Protein AF-A0A0M3KIS6-F1 (afdb_monomer_lite)

Organism: Anisakis simplex (NCBI:txid6269)

pLDDT: mean 87.98, std 15.89, range [43.53, 98.0]

Foldseek 3Di:
DDDDDPPVPPFDKDKDKDKDFDQPDADDPQQQDPPHPSVVVVQVVVQVVVCVVCVPPPFDKGKGWPGWDADPPRGIIIIMIIITTDD

Structure (mmCIF, N/CA/C/O backbone):
data_AF-A0A0M3KIS6-F1
#
_entry.id   AF-A0A0M3KIS6-F1
#
loop_
_atom_site.group_PDB
_atom_site.id
_atom_site.type_symbol
_atom_site.label_atom_id
_atom_site.label_alt_id
_atom_site.label_comp_id
_atom_site.label_asym_id
_atom_site.label_entity_id
_atom_site.label_seq_id
_atom_site.pdbx_PDB_ins_code
_atom_site.Cartn_x
_atom_site.Cartn_y
_atom_site.Cartn_z
_atom_site.occupancy
_atom_site.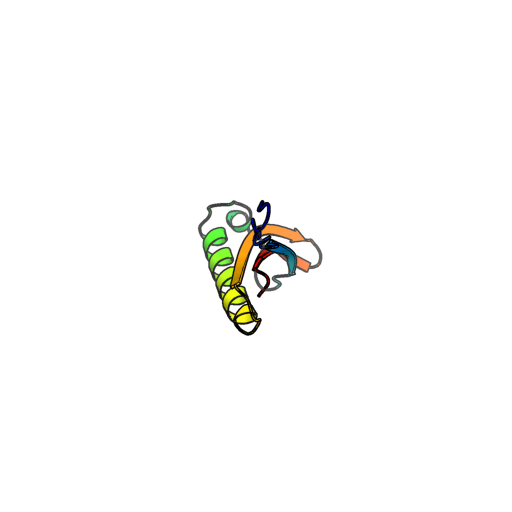B_iso_or_equiv
_atom_site.auth_seq_id
_atom_site.auth_comp_id
_atom_site.auth_asym_id
_atom_site.auth_atom_id
_atom_site.pdbx_PDB_model_num
ATOM 1 N N . MET A 1 1 ? 20.664 18.330 -46.415 1.00 43.53 1 MET A N 1
ATOM 2 C CA . MET A 1 1 ? 20.985 16.965 -45.931 1.00 43.53 1 MET A CA 1
ATOM 3 C C . MET A 1 1 ? 21.747 17.152 -44.622 1.00 43.53 1 MET A C 1
ATOM 5 O O . MET A 1 1 ? 22.696 17.910 -44.655 1.00 43.53 1 MET A O 1
ATOM 9 N N . ALA A 1 2 ? 21.363 16.666 -43.444 1.00 46.84 2 ALA A N 1
ATOM 10 C CA . ALA A 1 2 ? 20.564 15.504 -43.081 1.00 46.84 2 ALA A CA 1
ATOM 11 C C . ALA A 1 2 ? 19.584 15.845 -41.938 1.00 46.84 2 ALA A C 1
ATOM 13 O O . ALA A 1 2 ? 19.969 16.441 -40.936 1.00 46.84 2 ALA A O 1
ATOM 14 N N . ALA A 1 3 ? 18.321 15.456 -42.108 1.00 54.78 3 ALA A N 1
ATOM 15 C CA . ALA A 1 3 ? 17.317 15.405 -41.055 1.00 54.78 3 ALA A CA 1
ATOM 16 C C . ALA A 1 3 ? 17.164 13.931 -40.652 1.00 54.78 3 ALA A C 1
ATOM 18 O O . ALA A 1 3 ? 16.499 13.178 -41.351 1.00 54.78 3 ALA A O 1
ATOM 19 N N . ALA A 1 4 ? 17.890 13.530 -39.609 1.00 50.00 4 ALA A N 1
ATOM 20 C CA . ALA A 1 4 ? 17.780 12.307 -38.799 1.00 50.00 4 ALA A CA 1
ATOM 21 C C . ALA A 1 4 ? 19.116 12.218 -38.030 1.00 50.00 4 ALA A C 1
ATOM 23 O O . ALA A 1 4 ? 20.168 12.299 -38.644 1.00 50.00 4 ALA A O 1
ATOM 24 N N . SER A 1 5 ? 19.192 12.115 -36.710 1.00 52.66 5 SER A N 1
ATOM 25 C CA . SER A 1 5 ? 18.278 11.399 -35.845 1.00 52.66 5 SER A CA 1
ATOM 26 C C . SER A 1 5 ? 18.149 12.074 -34.481 1.00 52.66 5 SER A C 1
ATOM 28 O O . SER A 1 5 ? 18.980 11.911 -33.587 1.00 52.66 5 SER A O 1
ATOM 30 N N . LEU A 1 6 ? 17.031 12.761 -34.288 1.00 46.66 6 LEU A N 1
ATOM 31 C CA . LEU A 1 6 ? 16.431 12.887 -32.972 1.00 46.66 6 LEU A CA 1
ATOM 32 C C . LEU A 1 6 ? 15.768 11.530 -32.686 1.00 46.66 6 LEU A C 1
ATOM 34 O O . LEU A 1 6 ? 14.549 11.406 -32.790 1.00 46.66 6 LEU A O 1
ATOM 38 N N . PHE A 1 7 ? 16.560 10.477 -32.435 1.00 49.06 7 PHE A N 1
ATOM 39 C CA . PHE A 1 7 ? 16.033 9.278 -31.783 1.00 49.06 7 PHE A CA 1
ATOM 40 C C . PHE A 1 7 ? 15.618 9.731 -30.386 1.00 49.06 7 PHE A C 1
ATOM 42 O O . PHE A 1 7 ? 16.376 9.689 -29.423 1.00 49.06 7 PHE A O 1
ATOM 49 N N . THR A 1 8 ? 14.415 10.284 -30.330 1.00 50.31 8 THR A N 1
ATOM 50 C CA . THR A 1 8 ? 13.615 10.452 -29.139 1.00 50.31 8 THR A CA 1
ATOM 51 C C . THR A 1 8 ? 13.533 9.065 -28.529 1.00 50.31 8 THR A C 1
ATOM 53 O O . THR A 1 8 ? 12.794 8.204 -29.000 1.00 50.3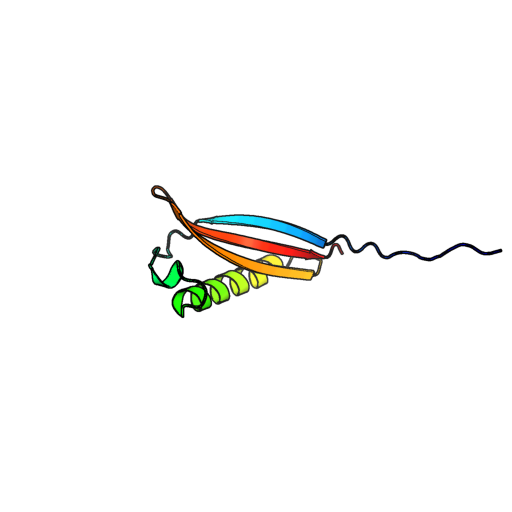1 8 THR A O 1
ATOM 56 N N . ALA A 1 9 ? 14.362 8.809 -27.520 1.00 53.94 9 ALA A N 1
ATOM 57 C CA . ALA A 1 9 ? 14.148 7.691 -26.627 1.00 53.94 9 ALA A CA 1
ATOM 58 C C . ALA A 1 9 ? 12.830 7.988 -25.904 1.00 53.94 9 ALA A C 1
ATOM 60 O O . ALA A 1 9 ? 12.794 8.699 -24.902 1.00 53.94 9 ALA A O 1
ATOM 61 N N . ILE A 1 10 ? 11.720 7.545 -26.493 1.00 54.94 10 ILE A N 1
ATOM 62 C CA . ILE A 1 10 ? 10.416 7.554 -25.844 1.00 54.94 10 ILE A CA 1
ATOM 63 C C . ILE A 1 10 ? 10.506 6.472 -24.769 1.00 54.94 10 ILE A C 1
ATOM 65 O O . ILE A 1 10 ? 10.195 5.307 -25.013 1.00 54.94 10 ILE A O 1
ATOM 69 N N . TYR A 1 11 ? 10.988 6.849 -23.587 1.00 57.84 11 TYR A N 1
ATOM 70 C CA . TYR A 1 11 ? 10.851 6.020 -22.400 1.00 57.84 11 TYR A CA 1
ATOM 71 C C . TYR A 1 11 ? 9.370 6.033 -22.020 1.00 57.84 11 TYR A C 1
ATOM 73 O O . TYR A 1 11 ? 8.841 7.007 -21.489 1.00 57.84 11 TYR A O 1
ATOM 81 N N . LEU A 1 12 ? 8.668 4.962 -22.384 1.00 64.44 12 LEU A N 1
ATOM 82 C CA . LEU A 1 12 ? 7.301 4.720 -21.944 1.00 64.44 12 LEU A CA 1
ATOM 83 C C . LEU A 1 12 ? 7.341 4.323 -20.467 1.00 64.44 12 LEU A C 1
ATOM 85 O O . LEU A 1 12 ? 7.629 3.171 -20.147 1.00 64.44 12 LEU A O 1
ATOM 89 N N . ALA A 1 13 ? 7.037 5.276 -19.587 1.00 73.88 13 ALA A N 1
ATOM 90 C CA . ALA A 1 13 ? 6.728 4.982 -18.195 1.00 73.88 13 ALA A CA 1
ATOM 91 C C . ALA A 1 13 ? 5.343 4.326 -18.124 1.00 73.88 13 ALA A C 1
ATOM 93 O O . ALA A 1 13 ? 4.351 4.882 -18.607 1.00 73.88 13 ALA A O 1
ATOM 94 N N . VAL A 1 14 ? 5.273 3.132 -17.540 1.00 88.44 14 VAL A N 1
ATOM 95 C CA . VAL A 1 14 ? 4.012 2.428 -17.292 1.00 88.44 14 VAL A CA 1
ATOM 96 C C . VAL A 1 14 ? 3.695 2.524 -15.808 1.00 88.44 14 VAL A C 1
ATOM 98 O O . VAL A 1 14 ? 4.533 2.194 -14.974 1.00 88.44 14 VAL A O 1
ATOM 101 N N . ILE A 1 15 ? 2.480 2.966 -15.480 1.00 92.88 15 ILE A N 1
ATOM 102 C CA . ILE A 1 15 ? 1.990 3.020 -14.100 1.00 92.88 15 ILE A CA 1
ATOM 103 C C . ILE A 1 15 ? 0.942 1.926 -13.924 1.00 92.88 15 ILE A C 1
ATOM 105 O O . ILE A 1 15 ? -0.132 1.982 -14.528 1.00 92.88 15 ILE A O 1
ATOM 109 N N . TYR A 1 16 ? 1.241 0.941 -13.082 1.00 94.50 16 TYR A N 1
ATOM 110 C CA . TYR A 1 16 ? 0.269 -0.057 -12.648 1.00 94.50 16 TYR A CA 1
ATOM 111 C C . TYR A 1 16 ? -0.354 0.398 -11.334 1.00 94.50 16 TYR A C 1
ATOM 113 O O . TYR A 1 16 ? 0.346 0.512 -10.331 1.00 94.50 16 TYR A O 1
ATOM 121 N N . ARG A 1 17 ? -1.669 0.630 -11.323 1.00 97.38 17 ARG A N 1
ATOM 122 C CA . ARG A 1 17 ? -2.410 0.964 -10.103 1.00 97.38 17 ARG A CA 1
ATOM 123 C C . ARG A 1 17 ? -3.127 -0.265 -9.571 1.00 97.38 17 ARG A C 1
ATOM 125 O O . ARG A 1 17 ? -3.991 -0.825 -10.243 1.00 97.38 17 ARG A O 1
ATOM 132 N N . LEU A 1 18 ? -2.784 -0.658 -8.352 1.00 96.38 18 LEU A N 1
ATOM 133 C CA . LEU A 1 18 ? -3.334 -1.822 -7.670 1.00 96.38 18 LEU A CA 1
ATOM 134 C C . LEU A 1 18 ? -4.081 -1.383 -6.413 1.00 96.38 18 LEU A C 1
ATOM 136 O O . LEU A 1 18 ? -3.633 -0.499 -5.685 1.00 96.38 18 LEU A O 1
ATOM 140 N N . THR A 1 19 ? -5.196 -2.046 -6.124 1.00 96.81 19 THR A N 1
ATOM 141 C CA . THR A 1 19 ? -5.835 -1.988 -4.808 1.00 96.81 19 THR A CA 1
ATOM 142 C C . THR A 1 19 ? -5.667 -3.346 -4.153 1.00 96.81 19 THR A C 1
ATOM 144 O O . THR A 1 19 ? -6.175 -4.344 -4.660 1.00 96.81 19 THR A O 1
ATOM 147 N N . ILE A 1 20 ? -4.935 -3.381 -3.045 1.00 95.88 20 ILE A N 1
ATOM 148 C CA . ILE A 1 20 ? -4.666 -4.605 -2.292 1.00 95.88 20 ILE A CA 1
ATOM 149 C C . ILE A 1 20 ? -5.430 -4.591 -0.977 1.00 95.88 20 ILE A C 1
ATOM 151 O O . ILE A 1 20 ? -5.570 -3.546 -0.338 1.00 95.88 20 ILE A O 1
ATOM 155 N N . ASN A 1 21 ? -5.917 -5.763 -0.583 1.00 96.62 21 ASN A N 1
ATOM 156 C CA . ASN A 1 21 ? -6.507 -5.965 0.727 1.00 96.62 21 ASN A CA 1
ATOM 157 C C . ASN A 1 21 ? -5.428 -6.349 1.745 1.00 96.62 21 ASN A C 1
ATOM 159 O O . ASN A 1 21 ? -4.684 -7.301 1.519 1.00 96.62 21 ASN A O 1
ATOM 163 N N . LEU A 1 22 ? -5.373 -5.628 2.861 1.00 95.44 22 LEU A N 1
ATOM 164 C CA . LEU A 1 22 ? -4.459 -5.855 3.974 1.00 95.44 22 LEU A CA 1
ATOM 165 C C . LEU A 1 22 ? -5.270 -6.317 5.185 1.00 95.44 22 LEU A C 1
ATOM 167 O O . LEU A 1 22 ? -5.600 -5.535 6.073 1.00 95.44 22 LEU A O 1
ATOM 171 N N . THR A 1 23 ? -5.608 -7.606 5.201 1.00 90.06 23 THR A N 1
ATOM 172 C CA . THR A 1 23 ? -6.503 -8.213 6.203 1.00 90.06 23 THR A CA 1
ATOM 173 C C . THR A 1 23 ? -5.984 -8.113 7.634 1.00 90.06 23 THR A C 1
ATOM 175 O O . THR A 1 23 ? -6.778 -8.095 8.569 1.00 90.06 23 THR A O 1
ATOM 178 N N . GLU A 1 24 ? -4.665 -8.048 7.808 1.00 91.62 24 GLU A N 1
ATOM 179 C CA . GLU A 1 24 ? -4.006 -7.973 9.117 1.00 91.62 24 GLU A CA 1
ATOM 180 C C . GLU A 1 24 ? -3.709 -6.535 9.567 1.00 91.62 24 GLU A C 1
ATOM 182 O O . GLU A 1 24 ? -3.208 -6.338 10.669 1.00 91.62 24 GLU A O 1
ATOM 187 N N . LEU A 1 25 ? -4.023 -5.527 8.742 1.00 95.44 25 LEU A N 1
ATOM 188 C CA . LEU A 1 25 ? -3.837 -4.116 9.073 1.00 95.44 25 LEU A CA 1
ATOM 189 C C . LEU A 1 25 ? -5.184 -3.504 9.489 1.00 95.44 25 LEU A C 1
ATOM 191 O O . LEU A 1 25 ? -6.034 -3.274 8.624 1.00 95.44 25 LEU A O 1
ATOM 195 N N . PRO A 1 26 ? -5.424 -3.212 10.779 1.00 94.88 26 PRO A N 1
ATOM 196 C CA . PRO A 1 26 ? -6.650 -2.551 11.210 1.00 94.88 26 PRO A CA 1
ATOM 197 C C . PRO A 1 26 ? -6.755 -1.142 10.625 1.00 94.88 26 PRO A C 1
ATOM 199 O O . PRO A 1 26 ? -5.779 -0.398 10.591 1.00 94.88 26 PRO A O 1
ATOM 202 N N . TYR A 1 27 ? -7.951 -0.745 10.191 1.00 96.69 27 TYR A N 1
ATOM 203 C CA . TYR A 1 27 ? -8.154 0.617 9.707 1.00 96.69 27 TYR A CA 1
ATOM 204 C C . TYR A 1 27 ? -8.323 1.578 10.885 1.00 96.69 27 TYR A C 1
ATOM 206 O O . TYR A 1 27 ? -9.287 1.465 11.644 1.00 96.69 27 TYR A O 1
ATOM 214 N N . SER A 1 28 ? -7.417 2.546 11.016 1.00 96.75 28 SER A N 1
ATOM 215 C CA . SER A 1 28 ? -7.423 3.528 12.102 1.00 96.75 28 SER A CA 1
ATOM 216 C C . SER A 1 28 ? -7.591 4.968 11.589 1.00 96.75 28 SER A C 1
ATOM 218 O O . SER A 1 28 ? -7.465 5.268 10.396 1.00 96.75 28 SER A O 1
ATOM 220 N N . ASN A 1 29 ? -7.856 5.898 12.511 1.00 96.56 29 ASN A N 1
ATOM 221 C CA . ASN A 1 29 ? -7.866 7.330 12.199 1.00 96.56 29 ASN A CA 1
ATOM 222 C C . ASN A 1 29 ? -6.471 7.867 11.850 1.00 96.56 29 ASN A C 1
ATOM 224 O O . ASN A 1 29 ? -6.371 8.805 11.057 1.00 96.56 29 ASN A O 1
ATOM 228 N N . GLU A 1 30 ? -5.408 7.291 12.416 1.00 97.50 30 GLU A N 1
ATOM 229 C CA . GLU A 1 30 ? -4.041 7.673 12.066 1.00 97.50 30 GLU A CA 1
ATOM 230 C C . GLU A 1 30 ? -3.695 7.155 10.674 1.00 97.50 30 GLU A C 1
ATOM 232 O O . GLU A 1 30 ? -3.252 7.941 9.840 1.00 97.50 30 GLU A O 1
ATOM 237 N N . LEU A 1 31 ? -4.014 5.897 10.361 1.00 97.31 31 LEU A N 1
ATOM 238 C CA . LEU A 1 31 ? -3.817 5.322 9.030 1.00 97.31 31 LEU A CA 1
ATOM 239 C C . LEU A 1 31 ? -4.593 6.081 7.942 1.00 97.31 31 LEU A C 1
ATOM 241 O O . LEU A 1 31 ? -4.132 6.217 6.811 1.00 97.31 31 LEU A O 1
ATOM 245 N N . ARG A 1 32 ? -5.764 6.632 8.277 1.00 95.50 32 ARG A N 1
ATOM 246 C CA . ARG A 1 32 ? -6.539 7.491 7.371 1.00 95.50 32 ARG A CA 1
ATOM 247 C C . ARG A 1 32 ? -5.865 8.838 7.087 1.00 95.50 32 ARG A C 1
ATOM 249 O O . ARG A 1 32 ? -6.163 9.441 6.057 1.00 95.50 32 ARG A O 1
ATOM 256 N N . ARG A 1 33 ? -5.035 9.353 7.998 1.00 95.50 33 ARG A N 1
ATOM 257 C CA . ARG A 1 33 ? -4.462 10.704 7.937 1.00 95.50 33 ARG A CA 1
ATOM 258 C C . ARG A 1 33 ? -3.081 10.665 7.272 1.00 95.50 33 ARG A C 1
ATOM 260 O O . ARG A 1 33 ? -2.127 10.229 7.918 1.00 95.50 33 ARG A O 1
ATOM 267 N N . PRO A 1 34 ? -2.926 11.187 6.037 1.00 94.19 34 PRO A N 1
ATOM 268 C CA . PRO A 1 34 ? -1.607 11.332 5.435 1.00 94.19 34 PRO A CA 1
ATOM 269 C C . PRO A 1 34 ? -0.681 12.124 6.359 1.00 94.19 34 PRO A C 1
ATOM 271 O O . PRO A 1 34 ? -1.072 13.157 6.910 1.00 94.19 34 PRO A O 1
ATOM 274 N N . GLY A 1 35 ? 0.536 11.623 6.540 1.00 93.25 35 GLY A N 1
ATOM 275 C CA . GLY A 1 35 ? 1.536 12.249 7.400 1.00 93.25 35 GLY A CA 1
ATOM 276 C C . GLY A 1 35 ? 1.522 11.811 8.866 1.00 93.25 35 GLY A C 1
ATOM 277 O O . GLY A 1 35 ? 2.349 12.290 9.637 1.00 93.25 35 GLY A O 1
ATOM 278 N N . SER A 1 36 ? 0.608 10.929 9.278 1.00 97.56 36 SER A N 1
ATOM 279 C CA . SER A 1 36 ? 0.684 10.313 10.605 1.00 97.56 36 SER A CA 1
ATOM 280 C C . SER A 1 36 ? 1.825 9.292 10.684 1.00 97.56 36 SER A C 1
ATOM 282 O O . SER A 1 36 ? 2.295 8.770 9.669 1.00 97.56 36 SER A O 1
ATOM 284 N N . THR A 1 37 ? 2.247 8.967 11.906 1.00 97.75 37 THR A N 1
ATOM 285 C CA . THR A 1 37 ? 3.259 7.931 12.142 1.00 97.75 37 THR A CA 1
ATOM 286 C C . THR A 1 37 ? 2.799 6.565 11.631 1.00 97.75 37 THR A C 1
ATOM 288 O O . THR A 1 37 ? 3.564 5.891 10.946 1.00 97.75 37 THR A O 1
ATOM 291 N N . GLU A 1 38 ? 1.549 6.170 11.895 1.00 97.38 38 GLU A N 1
ATOM 292 C CA . GLU A 1 38 ? 1.008 4.895 11.409 1.00 97.38 38 GLU A CA 1
ATOM 293 C C . GLU A 1 38 ? 0.964 4.838 9.874 1.00 97.38 38 GLU A C 1
ATOM 295 O O . GLU A 1 38 ? 1.383 3.843 9.286 1.00 97.38 38 GLU A O 1
ATOM 300 N N . PHE A 1 39 ? 0.549 5.929 9.218 1.00 97.38 39 PHE A N 1
ATOM 301 C CA . PHE A 1 39 ? 0.542 6.035 7.757 1.00 97.38 39 PHE A CA 1
ATOM 302 C C . PHE A 1 39 ? 1.942 5.840 7.169 1.00 97.38 39 PHE A C 1
ATOM 304 O O . PHE A 1 39 ? 2.115 5.066 6.229 1.00 97.38 39 PHE A O 1
ATOM 311 N N . PHE A 1 40 ? 2.955 6.511 7.726 1.00 97.62 40 PHE A N 1
ATOM 312 C CA . 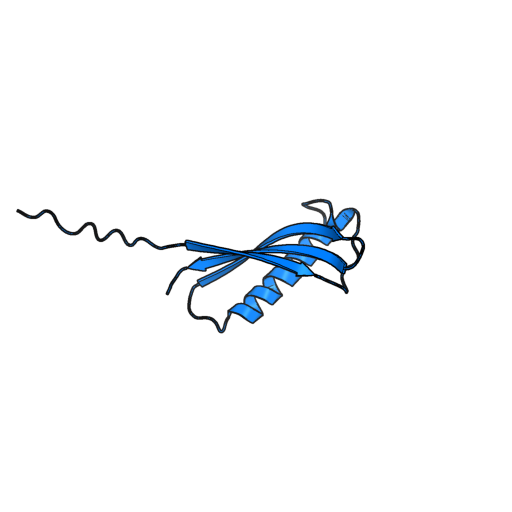PHE A 1 40 ? 4.328 6.376 7.240 1.00 97.62 40 PHE A CA 1
ATOM 313 C C . PHE A 1 40 ? 4.898 4.979 7.471 1.00 97.62 40 PHE A C 1
ATOM 315 O O . PHE A 1 40 ? 5.508 4.421 6.561 1.00 97.62 40 PHE A O 1
ATOM 322 N N . ASN A 1 41 ? 4.660 4.397 8.646 1.00 97.69 41 ASN A N 1
ATOM 323 C CA . ASN A 1 41 ? 5.131 3.052 8.965 1.00 97.69 41 ASN A CA 1
ATOM 324 C C . ASN A 1 41 ? 4.500 2.003 8.041 1.00 97.69 41 ASN A C 1
ATOM 326 O O . ASN A 1 41 ? 5.206 1.142 7.516 1.00 97.69 41 ASN A O 1
ATOM 330 N N . ALA A 1 42 ? 3.188 2.090 7.805 1.00 97.44 42 ALA A N 1
ATOM 331 C CA . ALA A 1 42 ? 2.492 1.198 6.884 1.00 97.44 42 ALA A CA 1
ATOM 332 C C . ALA A 1 42 ? 2.993 1.382 5.440 1.00 97.44 42 ALA A C 1
ATOM 334 O O . ALA A 1 42 ? 3.283 0.396 4.761 1.00 97.44 42 ALA A O 1
ATOM 335 N N . ASN A 1 43 ? 3.183 2.630 4.992 1.00 97.69 43 ASN A N 1
ATOM 336 C CA . ASN A 1 43 ? 3.727 2.918 3.664 1.00 97.69 43 ASN A CA 1
ATOM 337 C C . ASN A 1 43 ? 5.119 2.311 3.473 1.00 97.69 43 ASN A C 1
ATOM 339 O O . ASN A 1 43 ? 5.354 1.644 2.469 1.00 97.69 43 ASN A O 1
ATOM 343 N N . ASP A 1 44 ? 6.025 2.520 4.427 1.00 97.81 44 ASP A N 1
ATOM 344 C CA . ASP A 1 44 ? 7.392 2.000 4.371 1.00 97.81 44 ASP A CA 1
ATOM 345 C C . ASP A 1 44 ? 7.410 0.466 4.274 1.00 97.81 44 ASP A C 1
ATOM 347 O O . ASP A 1 44 ? 8.100 -0.098 3.422 1.00 97.81 44 ASP A O 1
ATOM 351 N N . GLN A 1 45 ? 6.585 -0.221 5.071 1.00 97.44 45 GLN A N 1
ATOM 352 C CA . GLN A 1 45 ? 6.474 -1.682 5.018 1.00 97.44 45 GLN A CA 1
ATOM 353 C C . GLN A 1 45 ? 5.920 -2.187 3.680 1.00 97.44 45 GLN A C 1
ATOM 355 O O . GLN A 1 45 ? 6.453 -3.148 3.113 1.00 97.44 45 GLN A O 1
ATOM 360 N N . ILE A 1 46 ? 4.876 -1.542 3.150 1.00 97.31 46 ILE A N 1
ATOM 361 C CA . ILE A 1 46 ? 4.281 -1.912 1.860 1.00 97.31 46 ILE A CA 1
ATOM 362 C C . ILE A 1 46 ? 5.292 -1.692 0.733 1.00 97.31 46 ILE A C 1
ATOM 364 O O . ILE A 1 46 ? 5.517 -2.600 -0.066 1.00 97.31 46 ILE A O 1
ATOM 368 N N . VAL A 1 47 ? 5.947 -0.528 0.685 1.00 97.31 47 VAL A N 1
ATOM 369 C CA . VAL A 1 47 ? 6.940 -0.204 -0.351 1.00 97.31 47 VAL A CA 1
ATOM 370 C C . VAL A 1 47 ? 8.110 -1.182 -0.308 1.00 97.31 47 VAL A C 1
ATOM 372 O O . VAL A 1 47 ? 8.457 -1.743 -1.346 1.00 97.31 47 VAL A O 1
ATOM 375 N N . LYS A 1 48 ? 8.666 -1.478 0.875 1.00 97.50 48 LYS A N 1
ATOM 376 C CA . LYS A 1 48 ? 9.729 -2.488 1.033 1.00 97.50 48 LYS A CA 1
ATOM 377 C C . LYS A 1 48 ? 9.292 -3.870 0.548 1.00 97.50 48 LYS A C 1
ATOM 379 O O . LYS A 1 48 ? 10.070 -4.576 -0.095 1.00 97.50 48 LYS A O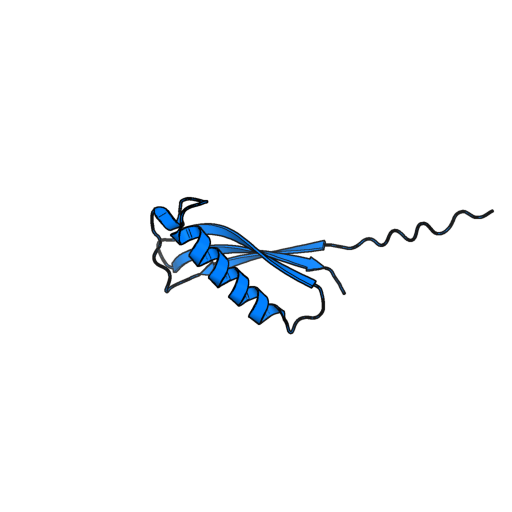 1
ATOM 384 N N . SER A 1 49 ? 8.043 -4.246 0.812 1.00 96.38 49 SER A N 1
ATOM 385 C CA . SER A 1 49 ? 7.481 -5.518 0.349 1.00 96.38 49 SER A CA 1
ATOM 386 C C . SER A 1 49 ? 7.357 -5.561 -1.176 1.00 96.38 49 SER A C 1
ATOM 388 O O . SER A 1 49 ? 7.789 -6.533 -1.796 1.00 96.38 49 SER A O 1
ATOM 390 N N . PHE A 1 50 ? 6.855 -4.494 -1.808 1.00 96.06 50 PHE A N 1
ATOM 391 C CA . PHE A 1 50 ? 6.808 -4.395 -3.270 1.00 96.06 50 PHE A CA 1
ATOM 392 C C . PHE A 1 50 ? 8.203 -4.388 -3.892 1.00 96.06 50 PHE A C 1
ATOM 394 O O . PHE A 1 50 ? 8.436 -5.132 -4.837 1.00 96.06 50 PHE A O 1
ATOM 401 N N . GLN A 1 51 ? 9.157 -3.638 -3.338 1.00 94.94 51 GLN A N 1
ATOM 402 C CA . GLN A 1 51 ? 10.550 -3.666 -3.793 1.00 94.94 51 GLN A CA 1
ATOM 403 C C . GLN A 1 51 ? 11.121 -5.091 -3.747 1.00 94.94 51 GLN A C 1
ATOM 405 O O . GLN A 1 51 ? 11.748 -5.546 -4.704 1.00 94.94 51 GLN A O 1
ATOM 410 N N . HIS A 1 52 ? 10.855 -5.839 -2.672 1.00 96.44 52 HIS A N 1
ATOM 411 C CA . HIS A 1 52 ? 11.299 -7.226 -2.561 1.00 96.44 52 HIS A CA 1
ATOM 412 C C . HIS A 1 52 ? 10.637 -8.161 -3.584 1.00 96.44 52 HIS A C 1
ATOM 414 O O . HIS A 1 52 ? 11.303 -9.058 -4.107 1.00 96.44 52 HIS A O 1
ATOM 420 N N . LEU A 1 53 ? 9.343 -7.981 -3.857 1.00 94.81 53 LEU A N 1
ATOM 421 C CA . LEU A 1 53 ? 8.591 -8.785 -4.825 1.00 94.81 53 LEU A CA 1
ATOM 422 C C . LEU A 1 53 ? 9.027 -8.493 -6.265 1.00 94.81 53 LEU A C 1
ATOM 424 O O . LEU A 1 53 ? 9.243 -9.416 -7.051 1.00 94.81 53 LEU A O 1
ATOM 428 N N . LEU A 1 54 ? 9.198 -7.214 -6.596 1.00 93.44 54 LEU A N 1
ATOM 429 C CA . LEU A 1 54 ? 9.478 -6.742 -7.949 1.00 93.44 54 LEU A CA 1
ATOM 430 C C . LEU A 1 54 ? 10.950 -6.891 -8.344 1.00 93.44 54 LEU A C 1
ATOM 432 O O . LEU A 1 54 ? 11.245 -6.884 -9.531 1.00 93.44 54 LEU A O 1
ATOM 436 N N . ARG A 1 55 ? 11.874 -7.125 -7.398 1.00 92.81 55 ARG A N 1
ATOM 437 C CA . ARG A 1 55 ? 13.322 -7.269 -7.679 1.00 92.81 55 ARG A CA 1
ATOM 438 C C . ARG A 1 55 ? 13.691 -8.332 -8.720 1.00 92.81 55 ARG A C 1
ATOM 440 O O . ARG A 1 55 ? 14.824 -8.360 -9.185 1.00 92.81 55 ARG A O 1
ATOM 447 N N . ARG A 1 56 ? 12.792 -9.284 -8.991 1.00 90.38 56 ARG A N 1
ATOM 448 C CA . ARG A 1 56 ? 13.001 -10.372 -9.962 1.00 90.38 56 ARG A CA 1
ATOM 449 C C . ARG A 1 56 ? 12.445 -10.050 -11.349 1.00 90.38 56 ARG A C 1
ATOM 451 O 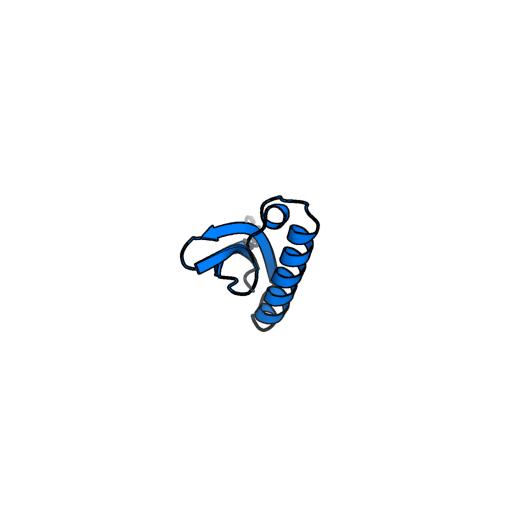O . ARG A 1 56 ? 12.643 -10.843 -12.265 1.00 90.38 56 ARG A O 1
ATOM 458 N N . ILE A 1 57 ? 11.731 -8.939 -11.489 1.00 90.38 57 ILE A N 1
ATOM 459 C CA . ILE A 1 57 ? 11.172 -8.481 -12.755 1.00 90.38 57 ILE A CA 1
ATOM 460 C C . ILE A 1 57 ? 12.215 -7.562 -13.411 1.00 90.38 57 ILE A C 1
ATOM 462 O O . ILE A 1 57 ? 12.721 -6.663 -12.740 1.00 90.38 57 ILE A O 1
ATOM 466 N N . PRO A 1 58 ? 12.602 -7.806 -14.678 1.00 89.06 58 PRO A N 1
ATOM 467 C CA . PRO A 1 58 ? 13.520 -6.928 -15.394 1.00 89.06 58 PRO A CA 1
ATOM 468 C C . PRO A 1 58 ? 12.944 -5.522 -15.577 1.00 89.06 58 PRO A C 1
ATOM 470 O O . PRO A 1 58 ? 11.787 -5.377 -15.969 1.00 89.06 58 PRO A O 1
ATOM 473 N N . GLY A 1 59 ? 13.792 -4.514 -15.390 1.00 86.81 59 GLY A N 1
ATOM 474 C CA . GLY A 1 59 ? 13.419 -3.103 -15.467 1.00 86.81 59 GLY A CA 1
ATOM 475 C C . GLY A 1 59 ? 13.638 -2.389 -14.137 1.00 86.81 59 GLY A C 1
ATOM 476 O O . GLY A 1 59 ? 14.036 -2.994 -13.138 1.00 86.81 59 GLY A O 1
ATOM 477 N N . HIS A 1 60 ? 13.413 -1.079 -14.136 1.00 89.19 60 HIS A N 1
ATOM 478 C CA . HIS A 1 60 ? 13.354 -0.305 -12.904 1.00 89.19 60 HIS A CA 1
ATOM 479 C C . HIS A 1 60 ? 11.897 -0.199 -12.461 1.00 89.19 60 HIS A C 1
ATOM 481 O O . HIS A 1 60 ? 11.021 0.133 -13.261 1.00 89.19 60 HIS A O 1
ATOM 487 N N . HIS A 1 61 ? 11.648 -0.517 -11.192 1.00 92.69 61 HIS A N 1
ATOM 488 C CA . HIS A 1 61 ? 10.316 -0.505 -10.611 1.00 92.69 61 HIS A CA 1
ATOM 489 C C . HIS A 1 61 ? 10.333 0.235 -9.278 1.00 92.69 61 HIS A C 1
ATOM 491 O O . HIS A 1 61 ? 11.095 -0.122 -8.377 1.00 92.69 61 HIS A O 1
ATOM 497 N N . GLU A 1 62 ? 9.445 1.211 -9.132 1.00 93.75 62 GLU A N 1
ATOM 498 C CA . GLU A 1 62 ? 9.259 1.963 -7.895 1.00 93.75 62 GLU A CA 1
ATOM 499 C C . GLU A 1 62 ? 7.796 1.893 -7.460 1.00 93.75 62 GLU A C 1
ATOM 501 O O . GLU A 1 62 ? 6.884 2.069 -8.264 1.00 93.75 62 GLU A O 1
ATOM 506 N N . ALA A 1 63 ? 7.566 1.615 -6.178 1.00 95.94 63 ALA A N 1
ATOM 507 C CA . ALA A 1 63 ? 6.230 1.534 -5.605 1.00 95.94 63 ALA A CA 1
ATOM 508 C C . ALA A 1 63 ? 5.939 2.756 -4.733 1.00 95.94 63 ALA A C 1
ATOM 510 O O . ALA A 1 63 ? 6.788 3.188 -3.955 1.00 95.94 63 ALA A O 1
ATOM 511 N N . SER A 1 64 ? 4.711 3.261 -4.804 1.00 96.31 64 SER A N 1
ATOM 512 C CA . SER A 1 64 ? 4.224 4.353 -3.967 1.00 96.31 64 SER A CA 1
ATOM 513 C C . SER A 1 64 ? 2.808 4.073 -3.484 1.00 96.31 64 SER A C 1
ATOM 515 O O . SER A 1 64 ? 1.932 3.705 -4.267 1.00 96.31 64 SER A O 1
ATOM 517 N N . VAL A 1 65 ? 2.566 4.246 -2.186 1.00 97.38 65 VAL A N 1
ATOM 518 C CA . VAL A 1 65 ? 1.233 4.082 -1.598 1.00 97.38 65 VAL A CA 1
ATOM 519 C C . VAL A 1 65 ? 0.489 5.412 -1.668 1.00 97.38 65 VAL A C 1
ATOM 521 O O . VAL A 1 65 ? 0.892 6.394 -1.049 1.00 97.38 65 VAL A O 1
ATOM 524 N N . LEU A 1 66 ? -0.628 5.435 -2.393 1.00 95.88 66 LEU A N 1
ATOM 525 C CA . LEU A 1 66 ? -1.456 6.632 -2.556 1.00 95.88 66 LEU A CA 1
ATOM 526 C C . LEU A 1 66 ? -2.354 6.896 -1.349 1.00 95.88 66 LEU A C 1
ATOM 528 O O . LEU A 1 66 ? -2.718 8.038 -1.074 1.00 95.88 66 LEU A O 1
ATOM 532 N N . GLY A 1 67 ? -2.749 5.836 -0.649 1.00 96.25 67 GLY A N 1
ATOM 533 C CA . GLY A 1 67 ? -3.531 5.949 0.569 1.00 96.25 67 GLY A CA 1
ATOM 534 C C . GLY A 1 67 ? -4.335 4.705 0.899 1.00 96.25 67 GLY A C 1
ATOM 535 O O . GLY A 1 67 ? -4.321 3.701 0.178 1.00 96.25 67 GLY A O 1
ATOM 536 N N . TYR A 1 68 ? -5.068 4.827 2.000 1.00 97.94 68 TYR A N 1
ATOM 537 C CA . TYR A 1 68 ? -5.831 3.750 2.608 1.00 97.94 68 TYR A CA 1
ATOM 538 C C . TYR A 1 68 ? -7.319 4.064 2.586 1.00 97.94 68 TYR A C 1
ATOM 540 O O . TYR A 1 68 ? -7.737 5.218 2.718 1.00 97.94 68 TYR A O 1
ATOM 548 N N . ARG A 1 69 ? -8.135 3.025 2.435 1.00 96.31 69 ARG A N 1
ATOM 549 C CA . ARG A 1 69 ? -9.590 3.107 2.551 1.00 96.31 69 ARG A CA 1
ATOM 550 C C . ARG A 1 69 ? -10.108 1.929 3.349 1.00 96.31 69 ARG A C 1
ATOM 552 O O . ARG A 1 69 ? -9.621 0.814 3.210 1.00 96.31 69 ARG A O 1
ATOM 559 N N . TYR A 1 70 ? -11.142 2.180 4.134 1.00 96.50 70 TYR A N 1
ATOM 560 C CA . TYR A 1 70 ? -11.899 1.118 4.771 1.00 96.50 70 TYR A CA 1
ATOM 561 C C . TYR A 1 70 ? -12.935 0.539 3.806 1.00 96.50 70 TYR A C 1
ATOM 563 O O . TYR A 1 70 ? -13.638 1.287 3.122 1.00 96.50 70 TYR A O 1
ATOM 571 N N . HIS A 1 71 ? -13.066 -0.784 3.802 1.00 94.81 71 HIS A N 1
ATOM 572 C CA . HIS A 1 71 ? -14.147 -1.505 3.150 1.00 94.81 71 HIS A CA 1
ATOM 573 C C . HIS A 1 71 ? -14.808 -2.470 4.139 1.00 94.81 71 HIS A C 1
ATOM 575 O O . HIS A 1 71 ? -14.132 -3.272 4.778 1.00 94.81 71 HIS A O 1
ATOM 581 N N . GLN A 1 72 ? -16.142 -2.445 4.215 1.00 90.62 72 GLN A N 1
ATOM 582 C CA . GLN A 1 72 ? -16.916 -3.167 5.236 1.00 90.62 72 GLN A CA 1
ATOM 583 C C . GLN A 1 72 ? -16.692 -4.687 5.239 1.00 90.62 72 GLN A C 1
ATOM 585 O O . GLN A 1 72 ? -16.700 -5.300 6.298 1.00 90.62 72 GLN A O 1
ATOM 590 N N . VAL A 1 73 ? -16.490 -5.289 4.063 1.00 89.19 73 VAL A N 1
ATOM 591 C CA . VAL A 1 73 ? -16.347 -6.751 3.924 1.00 89.19 73 VAL A CA 1
ATOM 592 C C . VAL A 1 73 ? -14.899 -7.225 4.033 1.00 89.19 73 VAL A C 1
ATOM 594 O O . VAL A 1 73 ? -14.647 -8.296 4.567 1.00 89.19 73 VAL A O 1
ATOM 597 N N . VAL A 1 74 ? -13.947 -6.458 3.497 1.00 90.38 74 VAL A N 1
ATOM 598 C CA . VAL A 1 74 ? -12.575 -6.952 3.289 1.00 90.38 74 VAL A CA 1
ATOM 599 C C . VAL A 1 74 ? -11.560 -6.306 4.228 1.00 90.38 74 VAL A C 1
ATOM 601 O O . VAL A 1 74 ? -10.494 -6.875 4.419 1.00 90.38 74 VAL A O 1
ATOM 604 N N . GLY A 1 75 ? -11.914 -5.193 4.879 1.00 93.38 75 GLY A N 1
ATOM 605 C CA . GLY A 1 75 ? -11.055 -4.494 5.827 1.00 93.38 75 GLY A CA 1
ATOM 606 C C . GLY A 1 75 ? -10.302 -3.333 5.184 1.00 93.38 75 GLY A C 1
ATOM 607 O O . GLY A 1 75 ? -10.889 -2.520 4.463 1.00 93.38 75 GLY A O 1
ATOM 608 N N . THR A 1 76 ? -9.013 -3.217 5.493 1.00 97.62 76 THR A N 1
ATOM 609 C CA . THR A 1 76 ? -8.162 -2.125 5.014 1.00 97.62 76 THR A CA 1
ATOM 610 C C . THR A 1 76 ? -7.700 -2.378 3.591 1.00 97.62 76 THR A C 1
ATOM 612 O O . THR A 1 76 ? -7.014 -3.354 3.303 1.00 97.62 76 THR A O 1
ATOM 615 N N . LEU A 1 77 ? -8.016 -1.445 2.702 1.00 97.69 77 LEU A N 1
ATOM 616 C CA . LEU A 1 77 ? -7.514 -1.420 1.339 1.00 97.69 77 LEU A CA 1
ATOM 617 C C . LEU A 1 77 ? -6.398 -0.389 1.214 1.00 97.69 77 LEU A C 1
ATOM 619 O O . LEU A 1 77 ? -6.595 0.768 1.583 1.00 97.69 77 LEU A O 1
ATOM 623 N N . ALA A 1 78 ? -5.268 -0.780 0.631 1.00 97.69 78 ALA A N 1
ATOM 624 C CA . ALA A 1 78 ? -4.216 0.141 0.213 1.00 97.69 78 ALA A CA 1
ATOM 625 C C . ALA A 1 78 ? -4.227 0.279 -1.312 1.00 97.69 78 ALA A C 1
ATOM 627 O O . ALA A 1 78 ? -4.308 -0.715 -2.035 1.00 97.69 78 ALA A O 1
ATOM 628 N N . THR A 1 79 ? -4.152 1.514 -1.808 1.00 97.94 79 THR A N 1
ATOM 629 C CA . THR A 1 79 ? -3.928 1.774 -3.237 1.00 97.94 79 THR A CA 1
ATOM 630 C C . THR A 1 79 ? -2.452 2.052 -3.465 1.00 97.94 79 THR A C 1
ATOM 632 O O . THR A 1 79 ? -1.896 2.949 -2.831 1.00 97.94 79 THR A O 1
ATOM 635 N N . VAL A 1 80 ? -1.835 1.296 -4.366 1.00 98.00 80 VAL A N 1
ATOM 636 C CA . VAL A 1 80 ? -0.405 1.365 -4.666 1.00 98.00 80 VAL A CA 1
ATOM 637 C C . VAL A 1 80 ? -0.220 1.594 -6.157 1.00 98.00 80 VAL A C 1
ATOM 639 O O . VAL A 1 80 ? -0.802 0.876 -6.970 1.00 98.00 80 VAL A O 1
ATOM 642 N N . ASP A 1 81 ? 0.599 2.580 -6.498 1.00 97.31 81 ASP A N 1
ATOM 643 C CA . ASP A 1 81 ? 1.117 2.764 -7.845 1.00 97.31 81 ASP A CA 1
ATOM 644 C C . ASP A 1 81 ? 2.490 2.116 -7.950 1.00 97.31 81 ASP A C 1
ATOM 646 O O . ASP A 1 81 ? 3.344 2.313 -7.088 1.00 97.31 81 ASP A O 1
ATOM 650 N N . ILE A 1 82 ? 2.698 1.359 -9.022 1.00 95.81 82 ILE A N 1
ATOM 651 C CA . ILE A 1 82 ? 3.999 0.835 -9.414 1.00 95.81 82 ILE A CA 1
ATOM 652 C C . ILE A 1 82 ? 4.395 1.539 -10.704 1.00 95.81 82 ILE A C 1
ATOM 654 O O . ILE A 1 82 ? 3.807 1.296 -11.761 1.00 95.81 82 ILE A O 1
ATOM 658 N N . TYR A 1 83 ? 5.396 2.397 -10.604 1.00 93.88 83 TYR A N 1
ATOM 659 C CA . TYR A 1 83 ? 6.062 3.030 -11.729 1.00 93.88 83 TYR A CA 1
ATOM 660 C C . TYR A 1 83 ? 7.062 2.034 -12.294 1.00 93.88 83 TYR A C 1
ATOM 662 O O . TYR A 1 83 ? 7.822 1.424 -11.547 1.00 93.88 83 TYR A O 1
ATOM 670 N N . SER A 1 84 ? 6.992 1.789 -13.597 1.00 91.12 84 SER A N 1
ATOM 671 C CA . SER A 1 84 ? 7.866 0.846 -14.282 1.00 91.12 84 SER A CA 1
ATOM 672 C C . SER A 1 84 ? 8.435 1.464 -15.539 1.00 91.12 84 SER A C 1
ATOM 674 O O . SER A 1 84 ? 7.692 1.882 -16.435 1.00 91.12 84 SER A O 1
ATOM 676 N N . ASP A 1 85 ? 9.751 1.428 -15.619 1.00 85.06 85 ASP A N 1
ATOM 677 C CA . ASP A 1 85 ? 10.486 1.766 -16.821 1.00 85.06 85 ASP A CA 1
ATOM 678 C C . ASP A 1 85 ? 10.499 0.495 -17.670 1.00 85.06 85 ASP A C 1
ATOM 680 O O . ASP A 1 85 ? 10.841 -0.586 -17.174 1.00 85.06 85 ASP A O 1
ATOM 684 N N . ARG A 1 86 ? 10.084 0.573 -18.939 1.00 65.00 86 ARG A N 1
ATOM 685 C CA . ARG A 1 86 ? 10.290 -0.576 -19.829 1.00 65.00 86 ARG A CA 1
ATOM 686 C C . ARG A 1 86 ? 11.800 -0.844 -19.961 1.00 65.00 86 ARG A C 1
ATOM 688 O O . ARG A 1 86 ? 12.529 0.122 -20.188 1.00 65.00 86 ARG A O 1
ATOM 695 N N . PRO A 1 87 ? 12.257 -2.103 -19.834 1.00 52.66 87 PRO A N 1
ATOM 696 C CA . PRO A 1 87 ? 13.602 -2.482 -20.255 1.00 52.66 87 PRO A CA 1
ATOM 697 C C . PRO A 1 87 ? 13.784 -2.326 -21.771 1.00 52.66 87 PRO A C 1
ATOM 699 O O . PRO A 1 87 ? 12.774 -2.433 -22.512 1.00 52.66 87 PRO A O 1
#

Secondary structure (DSSP, 8-state):
------------EEEEEEEEEETTS---HHHHSTTSHHHHHHHHHHHHHHHHHHTTSSS-EEEEEEEEEEETTTEEEEEEEEEEE--

InterPro domains:
  IPR000082 SEA domain [PS50024] (12-87)
  IPR036364 SEA domain superfamily [SSF82671] (11-70)

Radius of gyration: 17.82 Å; chains: 1; bounding box: 38×27×58 Å

Sequence (87 aa):
MAAASLFTAIYLAVIYRLTINLTELPYSNELRRPGSTEFFNANDQIVKSFQHLLRRIPGHHEASVLGYRYHQVVGTLATVDIYSDRP

=== Feature glossary ===
The features interleaved in this record are:

— What the protein is —

Sequence gives the chain of amino acids in standard one-letter code (A=alanine, C=cysteine, …, Y=tyrosine), read N→C. It is the only feature that is directly encoded by the gene; all structural features are derived from the folded form of this sequence.

Database cross-references. InterPro integrates a dozen domain/family signature databases into unified entries with residue-range hits. GO terms attach function/process/location labels with evidence codes. CATH codes position the fold in a four-level structural taxonomy. Organism is the NCBI-taxonomy species name.

— Where its atoms are —

Atomic coordinates in PDBx/mmCIF format — the same representation the Protein Data Bank distributes. Each line of the _atom_site loop places one backbone atom in Cartesian space (units: ångströms, origin: arbitrary).

The six renders are orthographic views along the three Cartesian axes in both directions. Representation (cartoon, sticks, or surface) and color scheme (sequence-rainbow or by-chain) vary across proteins so the t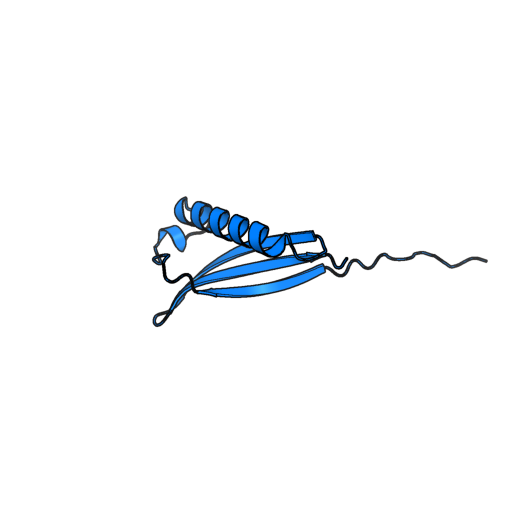raining set covers all the common visualization conventions.

— Local backbone conformation —

Eight-state secondary structure (DSSP): H is the canonical α-helix, G the tighter 3₁₀-helix, I the wider π-helix; E/B are β-structure, T and S are turns and bends, and '-' is everything else. DSSP derives these from the pattern of main-chain N–H···O=C hydrogen bonds, not from the sequence.

P-SEA three-state annotation labels each residue as helix, strand, or coil based purely on the geometry of the Cα trace. It serves as a fallback when the full backbone (and thus DSSP) is unavailable.

The φ/ψ torsion pair specifies the backbone conformation at each residue. φ rotates about the N–Cα bond, ψ about the Cα–C bond. Steric clashes forbid most of the (φ, ψ) plane — the allowed regions (α-helix basin, β-sheet basin, left-handed helix) are the Ramachandran-allowed regions.

— Global shape and packing —

The geometric summary reports three shape descriptors. Rg (radius of gyration) measures how spread out the Cα atoms are about their centre of mass; compact globular proteins have small Rg, elongated or unfolded ones large. Cα contacts (<8 Å, |i−j|>4) count long-range residue pairs in spatial proximity — high for tightly packed folds, near zero for rods or random coil. The bounding-box extents give the protein's footprint along x, y, z in Å.

Solvent-accessible surface area (SASA) is the area in Å² traced out by the centre of a 1.4 Å probe sphere (a water molecule) rolled over the protein's van der Waals surface (Shrake–Rupley / Lee–Richards construction). Buried residues have near-zero SASA; fully exposed residues can exceed 200 Å². The total SASA scales roughly with the number of surface residues.

The contact map is a binary N×N matrix image: pixel (i, j) is dark where Cα_i and Cα_j are within 8 Å and |i−j|>4. Because the |i−j|>4 filter removes local helical contacts, off-diagonal stripes parallel to the main diagonal indicate parallel β-sheets; stripes perpendicular to it indicate antiparallel β-sheets. The Ramachandran plot scatters every residue's (φ, ψ) pair against the sterically allowed regions. The PAE heatmap renders the predicted-aligned-error matrix.

— Structural neighborhood —

3Di is Foldseek's structural alphabet. Each residue is assigned one of twenty discrete states based on how its Cα sits relative to its spatial (not sequential) neighbors. Aligning 3Di strings finds structural homologs roughly as well as full 3D superposition, but orders of magnitude faster.

Nearest PDB neighbors are the top structural matches found by Foldseek when searching this structure against the entire Protein Data Bank. Each hit reports a TM-score (0 to 1; >0.5 almost always implies the same fold) and an E-value. These are *structural* homologs — they may share no detectable sequence similarity.

— Confidence and disorder —

For AlphaFold models, the B-factor field carries pLDDT — the model's own estimate of local accuracy on a 0–100 scale. Regions with pLDDT<50 should be treated as essentially unmodeled; they often correspond to intrinsically disordered segments.

Crystallographic B-factors measure how much each atom's electron density is smeared out, in Å². They rise in mobile loops and surface residues and fall in the buried interior. In AlphaFold models this column is repurposed to hold pLDDT instead.

Predicted aligned error is AlphaFold's pairwise confidence. Unlike pLDDT (per-residue), PAE is per-residue-pair and captures whether two parts of the structure are correctly placed relative to each other. Units are ångströms of expected positional error.